Protein AF-A0A7S0HED9-F1 (afdb_monomer_lite)

Radius of gyration: 19.86 Å; chains: 1; bounding box: 44×44×47 Å

Foldseek 3Di:
DVVLQCLLVVLVVVLVVQLVVQLVCLLVVLLVVLVPDPNSVPDDPLVSLLSSLLSSLVSQLVCLLSVQQSVQCSVVNPCSVVVVVVCCVVPNPCVSNVCSVVSSVVSSVVRSVVVVVVVVCVVVDDPPDPPPDPPD

Sequence (136 aa):
GVRRFYQGLPWALLQTPLTRFGDTAANSGVLLLLSSTTFGQAMPLGLRTAVASTCAALWRVALTPVDTLKTTMQVQGAAGYALVMAKVKKSGVAVLWSGAAANFAANFVGNYPWYMTFNQLEGIWQPPAPEAGLLP

Structure (mmCIF, N/CA/C/O backbone):
data_AF-A0A7S0HED9-F1
#
_entry.id   AF-A0A7S0HED9-F1
#
loop_
_atom_site.group_PDB
_atom_site.id
_atom_site.type_symbol
_atom_site.label_atom_id
_atom_site.label_alt_id
_atom_site.label_comp_id
_atom_site.label_asym_id
_atom_site.label_entity_id
_atom_site.label_seq_id
_atom_site.pdbx_PDB_ins_code
_atom_site.Cartn_x
_atom_site.Cartn_y
_atom_site.Cartn_z
_atom_site.occupancy
_atom_site.B_iso_or_equiv
_atom_site.auth_seq_id
_atom_site.auth_comp_id
_atom_site.auth_asym_id
_atom_site.auth_atom_id
_atom_site.pdbx_PDB_model_num
ATOM 1 N N . GLY A 1 1 ? -21.559 13.996 10.198 1.00 73.44 1 GLY A N 1
ATOM 2 C CA . GLY A 1 1 ? -21.304 15.249 9.452 1.00 73.44 1 GLY A CA 1
ATOM 3 C C . GLY A 1 1 ? -19.888 15.283 8.891 1.00 73.44 1 GLY A C 1
ATOM 4 O O . GLY A 1 1 ? -19.144 14.337 9.126 1.00 73.44 1 GLY A O 1
ATOM 5 N N . VAL A 1 2 ? -19.512 16.365 8.192 1.00 77.44 2 VAL A N 1
ATOM 6 C CA . VAL A 1 2 ? -18.250 16.518 7.417 1.00 77.44 2 VAL A CA 1
ATOM 7 C C . VAL A 1 2 ? -16.980 16.179 8.214 1.00 77.44 2 VAL A C 1
ATOM 9 O O . VAL A 1 2 ? -16.055 15.578 7.679 1.00 77.44 2 VAL A O 1
ATOM 12 N N . ARG A 1 3 ? -16.962 16.449 9.526 1.00 72.56 3 ARG A N 1
ATOM 13 C CA . ARG A 1 3 ? -15.845 16.093 10.423 1.00 72.56 3 ARG A CA 1
ATOM 14 C C . ARG A 1 3 ? -15.492 14.595 10.423 1.00 72.56 3 ARG A C 1
ATOM 16 O O . ARG A 1 3 ? -14.345 14.266 10.698 1.00 72.56 3 ARG A O 1
ATOM 23 N N . ARG A 1 4 ? -16.423 13.694 10.067 1.00 70.06 4 ARG A N 1
ATOM 24 C CA . ARG A 1 4 ? -16.168 12.242 9.974 1.00 70.06 4 ARG A CA 1
ATOM 25 C C . ARG A 1 4 ? -15.129 11.895 8.899 1.00 70.06 4 ARG A C 1
ATOM 27 O O . ARG A 1 4 ? -14.329 10.993 9.108 1.00 70.06 4 ARG A O 1
ATOM 34 N N . PHE A 1 5 ? -15.069 12.653 7.800 1.00 68.06 5 PHE A N 1
ATOM 35 C CA . PHE A 1 5 ? -14.095 12.419 6.725 1.00 68.06 5 PHE A CA 1
ATOM 36 C C . PHE A 1 5 ? -12.642 12.665 7.167 1.00 68.06 5 PHE A C 1
ATOM 38 O O . PHE A 1 5 ? -11.726 12.006 6.679 1.00 68.06 5 PHE A O 1
ATOM 45 N N . TYR A 1 6 ? -12.435 13.548 8.147 1.00 75.44 6 TYR A N 1
ATOM 46 C CA . TYR A 1 6 ? -11.110 13.905 8.663 1.00 75.44 6 TYR A CA 1
ATOM 47 C C . TYR A 1 6 ? -10.651 13.034 9.841 1.00 75.44 6 TYR A C 1
ATOM 49 O O . TYR A 1 6 ? -9.495 13.112 10.246 1.00 75.44 6 TYR A O 1
ATOM 57 N N . GLN A 1 7 ? -11.508 12.160 10.377 1.00 73.38 7 GLN A N 1
ATOM 58 C CA . GLN A 1 7 ? -11.172 11.338 11.550 1.00 73.38 7 GLN A CA 1
ATOM 59 C C . GLN A 1 7 ? -10.107 10.264 11.264 1.00 73.38 7 GLN A C 1
ATOM 61 O O . GLN A 1 7 ? -9.462 9.784 12.189 1.00 73.38 7 GLN A O 1
ATOM 66 N N . GLY A 1 8 ? -9.862 9.930 9.992 1.00 72.81 8 GLY A N 1
ATOM 67 C CA . GLY A 1 8 ? -8.750 9.067 9.571 1.00 72.81 8 GLY A CA 1
ATOM 68 C C . GLY A 1 8 ? -7.519 9.811 9.042 1.00 72.81 8 GLY A C 1
ATOM 69 O O . GLY A 1 8 ? -6.584 9.155 8.588 1.00 72.81 8 GLY A O 1
ATOM 70 N N . LEU A 1 9 ? -7.501 11.151 9.066 1.00 80.12 9 LEU A N 1
ATOM 71 C CA . LEU A 1 9 ? -6.417 11.964 8.500 1.00 80.12 9 LEU A CA 1
ATOM 72 C C . LEU A 1 9 ? -5.011 11.621 9.036 1.00 80.12 9 LEU A C 1
ATOM 74 O O . LEU A 1 9 ? -4.123 11.461 8.203 1.00 80.12 9 LEU A O 1
ATOM 78 N N . PRO A 1 10 ? -4.764 11.443 10.352 1.00 79.62 10 PRO A N 1
ATOM 79 C CA . PRO A 1 10 ? -3.407 11.148 10.831 1.00 79.62 10 PRO A CA 1
ATOM 80 C C . PRO A 1 10 ? -2.872 9.819 10.283 1.00 79.62 10 PRO A C 1
ATOM 82 O O . PRO A 1 10 ? -1.721 9.725 9.868 1.00 79.62 10 PRO A O 1
ATOM 85 N N . TRP A 1 11 ? -3.735 8.809 10.180 1.00 77.25 11 TRP A N 1
ATOM 86 C CA . TRP A 1 11 ? -3.373 7.519 9.597 1.00 77.25 11 TRP A CA 1
ATOM 87 C C . TRP A 1 11 ? -3.186 7.611 8.085 1.00 77.25 11 TRP A C 1
ATOM 89 O O . TRP A 1 11 ? -2.290 6.977 7.543 1.00 77.25 11 TRP A O 1
ATOM 99 N N . ALA A 1 12 ? -3.966 8.453 7.405 1.00 78.81 12 ALA A N 1
ATOM 100 C CA . ALA A 1 12 ? -3.785 8.736 5.985 1.00 78.81 12 ALA A CA 1
ATOM 101 C C . ALA A 1 12 ? -2.438 9.414 5.687 1.00 78.81 12 ALA A C 1
ATOM 103 O O . ALA A 1 12 ? -1.785 9.059 4.704 1.00 78.81 12 ALA A O 1
ATOM 104 N N . LEU A 1 13 ? -2.025 10.358 6.537 1.00 84.56 13 LEU A N 1
ATOM 105 C CA . LEU A 1 13 ? -0.760 11.082 6.413 1.00 84.56 13 LEU A CA 1
ATOM 106 C C . LEU A 1 13 ? 0.455 10.176 6.628 1.00 84.56 13 LEU A C 1
ATOM 108 O O . LEU A 1 13 ? 1.491 10.426 6.028 1.00 84.56 13 LEU A O 1
ATOM 112 N N . LEU A 1 14 ? 0.326 9.112 7.422 1.00 82.88 14 LEU A N 1
ATOM 113 C CA . LEU A 1 14 ? 1.379 8.105 7.585 1.00 82.88 14 LEU A CA 1
ATOM 114 C C . LEU A 1 14 ? 1.361 7.069 6.459 1.00 82.88 14 LEU A C 1
ATOM 116 O O . LEU A 1 14 ? 2.391 6.753 5.874 1.00 82.88 14 LEU A O 1
ATOM 120 N N . GLN A 1 15 ? 0.178 6.562 6.125 1.00 83.56 15 GLN A N 1
ATOM 121 C CA . GLN A 1 15 ? -0.003 5.498 5.144 1.00 83.56 15 GLN A CA 1
ATOM 122 C C . GLN A 1 15 ? 0.454 5.918 3.742 1.00 83.56 15 GLN A C 1
ATOM 124 O O . GLN A 1 15 ? 1.130 5.155 3.056 1.00 83.56 15 GLN A O 1
ATOM 129 N N . THR A 1 16 ? 0.083 7.122 3.303 1.00 84.69 16 THR A N 1
ATOM 130 C CA . THR A 1 16 ? 0.323 7.585 1.927 1.00 84.69 16 THR A CA 1
ATOM 131 C C . THR A 1 16 ? 1.812 7.657 1.565 1.00 84.69 16 THR A C 1
ATOM 133 O O . THR A 1 16 ? 2.191 7.026 0.575 1.00 84.69 16 THR A O 1
ATOM 136 N N . PRO A 1 17 ? 2.682 8.351 2.326 1.00 86.19 17 PRO A N 1
ATOM 137 C CA . PRO A 1 17 ? 4.109 8.394 2.015 1.00 86.19 17 PRO A CA 1
ATOM 138 C C . PRO A 1 17 ? 4.757 7.014 2.119 1.00 86.19 17 PRO A C 1
ATOM 140 O O . PRO A 1 17 ? 5.576 6.669 1.275 1.00 86.19 17 PRO A O 1
ATOM 143 N N . LEU A 1 18 ? 4.350 6.189 3.087 1.00 85.56 18 LEU A N 1
ATOM 144 C CA . LEU A 1 18 ? 4.923 4.857 3.281 1.00 85.56 18 LEU A CA 1
ATOM 145 C C . LEU A 1 18 ? 4.556 3.892 2.146 1.00 85.56 18 LEU A C 1
ATOM 147 O O . LEU A 1 18 ? 5.366 3.076 1.711 1.00 85.56 18 LEU A O 1
ATOM 151 N N . THR A 1 19 ? 3.338 4.028 1.626 1.00 83.75 19 THR A N 1
ATOM 152 C CA . THR A 1 19 ? 2.871 3.289 0.453 1.00 83.75 19 THR A CA 1
ATOM 153 C C . THR A 1 19 ? 3.661 3.696 -0.787 1.00 83.75 19 THR A C 1
ATOM 155 O O . THR A 1 19 ? 4.189 2.839 -1.489 1.00 83.75 19 THR A O 1
ATOM 158 N N . ARG A 1 20 ? 3.803 5.008 -1.021 1.00 84.38 20 ARG A N 1
ATOM 159 C CA . ARG A 1 20 ? 4.526 5.542 -2.185 1.00 84.38 20 ARG A CA 1
ATOM 160 C C . ARG A 1 20 ? 6.012 5.224 -2.147 1.00 84.38 20 ARG A C 1
ATOM 162 O O . ARG A 1 20 ? 6.578 4.882 -3.177 1.00 84.38 20 ARG A O 1
ATOM 169 N N . PHE A 1 21 ? 6.618 5.286 -0.966 1.00 87.88 21 PHE A N 1
ATOM 170 C CA . PHE A 1 21 ? 7.994 4.860 -0.762 1.00 87.88 21 PHE A CA 1
ATOM 171 C C . PHE A 1 21 ? 8.185 3.400 -1.173 1.00 87.88 21 PHE A C 1
ATOM 173 O O . PHE A 1 21 ? 9.074 3.109 -1.965 1.00 87.88 21 PHE A O 1
ATOM 180 N N . GLY A 1 22 ? 7.336 2.494 -0.682 1.00 85.12 22 GLY A N 1
ATOM 181 C CA . GLY A 1 22 ? 7.480 1.075 -0.990 1.00 85.12 22 GLY A CA 1
ATOM 182 C C . GLY A 1 22 ? 7.238 0.736 -2.454 1.00 85.12 22 GLY A C 1
ATOM 183 O O . GLY A 1 22 ? 7.974 -0.083 -2.991 1.00 85.12 22 GLY A O 1
ATOM 184 N N . ASP A 1 23 ? 6.279 1.386 -3.122 1.00 82.25 23 ASP A N 1
ATOM 185 C CA . ASP A 1 23 ? 6.053 1.171 -4.558 1.00 82.25 23 ASP A CA 1
ATOM 186 C C . ASP A 1 23 ? 7.295 1.572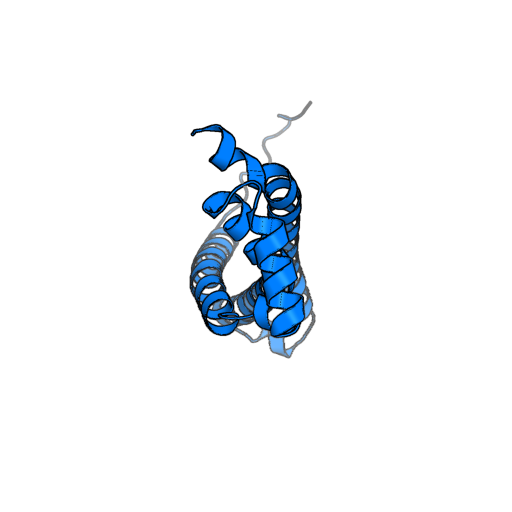 -5.382 1.00 82.25 23 ASP A C 1
ATOM 188 O O . ASP A 1 23 ? 7.767 0.803 -6.221 1.00 82.25 23 ASP A O 1
ATOM 192 N N . THR A 1 24 ? 7.882 2.743 -5.102 1.00 81.12 24 THR A N 1
ATOM 193 C CA . THR A 1 24 ? 9.080 3.229 -5.807 1.00 81.12 24 THR A CA 1
ATOM 194 C C . THR A 1 24 ? 10.326 2.417 -5.455 1.00 81.12 24 THR A C 1
ATOM 196 O O . THR A 1 24 ? 11.080 2.037 -6.349 1.00 81.12 24 THR A O 1
ATOM 199 N N . ALA A 1 25 ? 10.532 2.103 -4.173 1.00 84.88 25 ALA A N 1
ATOM 200 C CA . ALA A 1 25 ? 11.655 1.287 -3.720 1.00 84.88 25 ALA A CA 1
ATOM 201 C C . ALA A 1 25 ? 11.592 -0.131 -4.302 1.00 84.88 25 ALA A C 1
ATOM 203 O O . ALA A 1 25 ? 12.615 -0.662 -4.729 1.00 84.88 25 ALA A O 1
ATOM 204 N N . ALA A 1 26 ? 10.397 -0.727 -4.377 1.00 81.88 26 ALA A N 1
ATOM 205 C CA . ALA A 1 26 ? 10.195 -2.013 -5.028 1.00 81.88 26 ALA A CA 1
ATOM 206 C C . ALA A 1 26 ? 10.476 -1.928 -6.532 1.00 81.88 26 ALA A C 1
ATOM 208 O O . ALA A 1 26 ? 11.161 -2.803 -7.049 1.00 81.88 26 ALA A O 1
ATOM 209 N N . ASN A 1 27 ? 10.027 -0.879 -7.230 1.00 78.00 27 ASN A N 1
ATOM 210 C CA . ASN A 1 27 ? 10.307 -0.751 -8.660 1.00 78.00 27 ASN A CA 1
ATOM 211 C C . ASN A 1 27 ? 11.807 -0.570 -8.945 1.00 78.00 27 ASN A C 1
ATOM 213 O O . ASN A 1 27 ? 12.416 -1.416 -9.598 1.00 78.00 27 ASN A O 1
ATOM 217 N N . SER A 1 28 ? 12.434 0.475 -8.400 1.00 80.56 28 SER A N 1
ATOM 218 C CA . SER A 1 28 ? 13.853 0.762 -8.644 1.00 80.56 28 SER A CA 1
ATOM 219 C C . SER A 1 28 ? 14.777 -0.314 -8.066 1.00 80.56 28 SER A C 1
ATOM 221 O O . SER A 1 28 ? 15.745 -0.710 -8.713 1.00 80.56 28 SER A O 1
ATOM 223 N N . GLY A 1 29 ? 14.474 -0.826 -6.871 1.00 79.12 29 GLY A N 1
ATOM 224 C CA . GLY A 1 29 ? 15.286 -1.837 -6.196 1.00 79.12 29 GLY A CA 1
ATOM 225 C C . GLY A 1 29 ? 15.242 -3.197 -6.889 1.00 79.12 29 GLY A C 1
ATOM 226 O O . GLY A 1 29 ? 16.288 -3.807 -7.100 1.00 79.12 29 GLY A O 1
ATOM 227 N N . VAL A 1 30 ? 14.058 -3.667 -7.300 1.00 78.69 30 VAL A N 1
ATOM 228 C CA . VAL A 1 30 ? 13.930 -4.951 -8.008 1.00 78.69 30 VAL A CA 1
ATOM 229 C C . VAL A 1 30 ? 14.512 -4.858 -9.414 1.00 78.69 30 VAL A C 1
ATOM 231 O O . VAL A 1 30 ? 15.196 -5.785 -9.840 1.00 78.69 30 VAL A O 1
ATOM 234 N N . LEU A 1 31 ? 14.320 -3.740 -10.122 1.00 77.06 31 LEU A N 1
ATOM 235 C CA . LEU A 1 31 ? 14.958 -3.527 -11.424 1.00 77.06 31 LEU A CA 1
ATOM 236 C C . LEU A 1 31 ? 16.485 -3.519 -11.313 1.00 77.06 31 LEU A C 1
ATOM 238 O O . LEU A 1 31 ? 17.144 -4.131 -12.154 1.00 77.06 31 LEU A O 1
ATOM 242 N N . LEU A 1 32 ? 17.052 -2.900 -10.274 1.00 79.94 32 LEU A N 1
ATOM 243 C CA . LEU A 1 32 ? 18.495 -2.899 -10.029 1.00 79.94 32 LEU A CA 1
ATOM 244 C C . LEU A 1 32 ? 19.022 -4.306 -9.713 1.00 79.94 32 LEU A C 1
ATOM 246 O O . LEU A 1 32 ? 19.992 -4.746 -10.325 1.00 79.94 32 LEU A O 1
ATOM 250 N N . LEU A 1 33 ? 18.358 -5.031 -8.807 1.00 77.69 33 LEU A N 1
ATOM 251 C CA . LEU A 1 33 ? 18.727 -6.403 -8.435 1.00 77.69 33 LEU A CA 1
ATOM 252 C C . LEU A 1 33 ? 18.591 -7.387 -9.606 1.00 77.69 33 LEU A C 1
ATOM 254 O O . LEU A 1 33 ? 19.406 -8.291 -9.770 1.00 77.69 33 LEU A O 1
ATOM 258 N N . LEU A 1 34 ? 17.575 -7.221 -10.454 1.00 72.31 34 LEU A N 1
ATOM 259 C CA . LEU A 1 34 ? 17.431 -8.031 -11.662 1.00 72.31 34 LEU A CA 1
ATOM 260 C C . LEU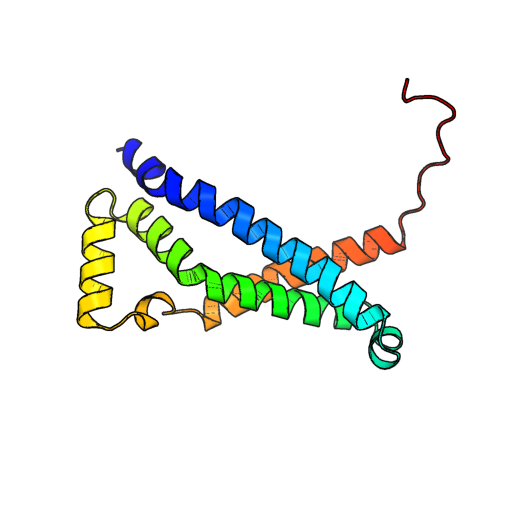 A 1 34 ? 18.471 -7.642 -12.716 1.00 72.31 34 LEU A C 1
ATOM 262 O O . LEU A 1 34 ? 18.994 -8.510 -13.403 1.00 72.31 34 LEU A O 1
ATOM 266 N N . SER A 1 35 ? 18.836 -6.367 -12.825 1.00 69.81 35 SER A N 1
ATOM 267 C CA . SER A 1 35 ? 19.847 -5.925 -13.794 1.00 69.81 35 SER A CA 1
ATOM 268 C C . SER A 1 35 ? 21.277 -6.306 -13.392 1.00 69.81 35 SER A C 1
ATOM 270 O O . SER A 1 35 ? 22.135 -6.409 -14.267 1.00 69.81 35 SER A O 1
ATOM 272 N N . SER A 1 36 ? 21.541 -6.562 -12.105 1.00 71.19 36 SER A N 1
ATOM 273 C CA . SER A 1 36 ? 22.837 -7.054 -11.615 1.00 71.19 36 SER A CA 1
ATOM 274 C C . SER A 1 36 ? 23.018 -8.571 -11.745 1.00 71.19 36 SER A C 1
ATOM 276 O O . SER A 1 36 ? 24.133 -9.067 -11.589 1.00 71.19 36 SER A O 1
ATOM 278 N N . THR A 1 37 ? 21.956 -9.318 -12.065 1.00 73.81 37 THR A N 1
ATOM 279 C CA . THR A 1 37 ? 22.022 -10.769 -12.292 1.00 73.81 37 THR A CA 1
ATOM 280 C C . THR A 1 37 ? 21.982 -11.091 -13.786 1.00 73.81 37 THR A C 1
ATOM 282 O O . THR A 1 37 ? 21.181 -10.540 -14.541 1.00 73.81 37 THR A O 1
ATOM 285 N N . THR A 1 38 ? 22.815 -12.034 -14.233 1.00 61.91 38 THR A N 1
ATOM 286 C CA . THR A 1 38 ? 22.848 -12.512 -15.631 1.00 61.91 38 THR A CA 1
ATOM 287 C C . THR A 1 38 ? 21.495 -13.061 -16.094 1.00 61.91 38 THR A C 1
ATOM 289 O O . THR A 1 38 ? 21.119 -12.890 -17.250 1.00 61.91 38 THR A O 1
ATOM 292 N N . PHE A 1 39 ? 20.728 -13.665 -15.182 1.00 61.06 39 PHE A N 1
ATOM 293 C CA . PHE A 1 39 ? 19.374 -14.156 -15.449 1.00 61.06 39 PHE A CA 1
ATOM 294 C C . PHE A 1 39 ? 18.352 -13.023 -15.623 1.00 61.06 39 PHE A C 1
ATOM 296 O O . PHE A 1 39 ? 17.492 -13.091 -16.501 1.00 61.06 39 PHE A O 1
ATOM 303 N N . GLY A 1 40 ? 18.450 -11.956 -14.826 1.00 62.59 40 GLY A N 1
ATOM 304 C CA . GLY A 1 40 ? 17.537 -10.827 -14.943 1.00 62.59 40 GLY A CA 1
ATOM 305 C C . GLY A 1 40 ? 17.799 -9.995 -16.198 1.00 62.59 40 GLY A C 1
ATOM 306 O O . GLY A 1 40 ? 16.831 -9.581 -16.826 1.00 62.59 40 GLY A O 1
ATOM 307 N N . GLN A 1 41 ? 19.050 -9.858 -16.660 1.00 61.16 41 GLN A N 1
ATOM 308 C CA . GLN A 1 41 ? 19.370 -9.198 -17.939 1.00 61.16 41 GLN A CA 1
ATOM 309 C C . GLN A 1 41 ? 18.764 -9.892 -19.172 1.00 61.16 41 GLN A C 1
ATOM 311 O O . GLN A 1 41 ? 18.453 -9.217 -20.154 1.00 61.16 41 GLN A O 1
ATOM 316 N N . ALA A 1 42 ? 18.532 -11.205 -19.109 1.00 65.69 42 ALA A N 1
ATOM 317 C CA . ALA A 1 42 ? 17.878 -11.962 -20.176 1.00 65.69 42 ALA A CA 1
ATOM 318 C C . ALA A 1 42 ? 16.341 -11.835 -20.168 1.00 65.69 42 ALA A C 1
ATOM 320 O O . ALA A 1 42 ? 15.693 -12.160 -21.162 1.00 65.69 42 ALA A O 1
ATOM 321 N N . MET A 1 43 ? 15.728 -11.361 -19.072 1.00 69.94 43 MET A N 1
ATOM 322 C CA . MET A 1 43 ? 14.270 -11.217 -19.009 1.00 69.94 43 MET A CA 1
ATOM 323 C C . MET A 1 43 ? 13.772 -10.000 -19.792 1.00 69.94 43 MET A C 1
ATOM 325 O O . MET A 1 43 ? 14.351 -8.917 -19.651 1.00 69.94 43 MET A O 1
ATOM 329 N N . PRO A 1 44 ? 12.642 -10.127 -20.516 1.00 76.19 44 PRO A N 1
ATOM 330 C CA . PRO A 1 44 ? 11.962 -8.988 -21.112 1.00 76.19 44 PRO A CA 1
ATOM 331 C C . PRO A 1 44 ? 11.457 -8.032 -20.024 1.00 76.19 44 PRO A C 1
ATOM 333 O O . PRO A 1 44 ? 11.111 -8.447 -18.914 1.00 76.19 44 PRO A O 1
ATOM 336 N N . LEU A 1 45 ? 11.377 -6.744 -20.362 1.00 71.94 45 LEU A N 1
ATOM 337 C CA . LEU A 1 45 ? 11.001 -5.662 -19.445 1.00 71.94 45 LEU A CA 1
ATOM 338 C C . LEU A 1 45 ? 9.706 -5.960 -18.670 1.00 71.94 45 LEU A C 1
ATOM 340 O O . LEU A 1 45 ? 9.647 -5.735 -17.465 1.00 71.94 45 LEU A O 1
ATOM 344 N N . GLY A 1 46 ? 8.713 -6.553 -19.342 1.00 74.12 46 GLY A N 1
ATOM 345 C CA . GLY A 1 46 ? 7.426 -6.929 -18.750 1.00 74.12 46 GLY A CA 1
ATOM 346 C C . GLY A 1 46 ? 7.506 -7.988 -17.641 1.00 74.12 46 GLY A C 1
ATOM 347 O O . GLY A 1 46 ? 6.660 -8.010 -16.753 1.00 74.12 46 GLY A O 1
ATOM 348 N N . LEU A 1 47 ? 8.513 -8.865 -17.658 1.00 76.19 47 LEU A N 1
ATOM 349 C CA . LEU A 1 47 ? 8.721 -9.862 -16.602 1.00 76.19 47 LEU A CA 1
ATOM 350 C C . LEU A 1 47 ? 9.401 -9.229 -15.384 1.00 76.19 47 LEU A C 1
ATOM 352 O O . LEU A 1 47 ? 9.000 -9.487 -14.251 1.00 76.19 47 LEU A O 1
ATOM 356 N N . ARG A 1 48 ? 10.362 -8.324 -15.607 1.00 74.75 48 ARG A N 1
ATOM 357 C CA . ARG A 1 48 ? 11.007 -7.575 -14.515 1.00 74.75 48 ARG A CA 1
ATOM 358 C C . ARG A 1 48 ? 10.009 -6.674 -13.789 1.00 74.75 48 ARG A C 1
ATOM 360 O O . ARG A 1 48 ? 10.004 -6.635 -12.560 1.00 74.75 48 ARG A O 1
ATOM 367 N N . THR A 1 49 ? 9.117 -6.015 -14.530 1.00 77.81 49 THR A N 1
ATOM 368 C CA . THR A 1 49 ? 8.044 -5.196 -13.945 1.00 77.81 49 THR A CA 1
ATOM 369 C C . THR A 1 49 ? 6.997 -6.025 -13.214 1.00 77.81 49 THR A C 1
ATOM 371 O O . THR A 1 49 ? 6.463 -5.558 -12.210 1.00 77.81 49 THR A O 1
ATOM 374 N N . ALA A 1 50 ? 6.718 -7.258 -13.649 1.00 79.12 50 ALA A N 1
ATOM 375 C CA . ALA A 1 50 ? 5.824 -8.166 -12.929 1.00 79.12 50 ALA A CA 1
ATOM 376 C C . ALA A 1 50 ? 6.397 -8.560 -11.557 1.00 79.12 50 ALA A C 1
ATOM 378 O O . ALA A 1 50 ? 5.678 -8.534 -10.554 1.00 79.12 50 ALA A O 1
ATOM 379 N N . VAL A 1 51 ? 7.699 -8.858 -11.480 1.00 80.06 51 VAL A N 1
ATOM 380 C CA . VAL A 1 51 ? 8.376 -9.155 -10.204 1.00 80.06 51 VAL A CA 1
ATOM 381 C C . VAL A 1 51 ? 8.393 -7.916 -9.304 1.00 80.06 51 VAL A C 1
ATOM 383 O O . VAL A 1 51 ? 8.006 -8.003 -8.140 1.00 80.06 51 VAL A O 1
ATOM 386 N N . ALA A 1 52 ? 8.730 -6.745 -9.853 1.00 81.69 52 ALA A N 1
ATOM 387 C CA . ALA A 1 52 ? 8.675 -5.479 -9.121 1.00 81.69 52 ALA A CA 1
ATOM 388 C C . ALA A 1 52 ? 7.269 -5.180 -8.569 1.00 81.69 52 ALA A C 1
ATOM 390 O O . ALA A 1 52 ? 7.110 -4.842 -7.395 1.00 81.69 52 ALA A O 1
ATOM 391 N N . SER A 1 53 ? 6.233 -5.388 -9.385 1.00 81.19 53 SER A N 1
ATOM 392 C CA . SER A 1 53 ? 4.830 -5.182 -9.000 1.00 81.19 53 SER A CA 1
ATOM 393 C C . SER A 1 53 ? 4.369 -6.174 -7.934 1.00 81.19 53 SER A C 1
ATOM 395 O O . SER A 1 53 ? 3.560 -5.824 -7.078 1.00 81.19 53 SER A O 1
ATOM 397 N N . THR A 1 54 ? 4.912 -7.394 -7.940 1.00 83.81 54 THR A N 1
ATOM 398 C CA . THR A 1 54 ? 4.666 -8.396 -6.895 1.00 83.81 54 THR A CA 1
ATOM 399 C C . THR A 1 54 ? 5.264 -7.952 -5.562 1.00 83.81 54 THR A C 1
ATOM 401 O O . THR A 1 54 ? 4.577 -7.982 -4.543 1.00 83.81 54 THR A O 1
ATOM 404 N N . CYS A 1 55 ? 6.511 -7.471 -5.559 1.00 83.38 55 CYS A N 1
ATOM 405 C CA . CYS A 1 55 ? 7.148 -6.920 -4.361 1.00 83.38 55 CYS A CA 1
ATOM 406 C C . CYS A 1 55 ? 6.395 -5.691 -3.824 1.00 83.38 55 CYS A C 1
ATOM 408 O O . CYS A 1 55 ? 6.163 -5.594 -2.618 1.00 83.38 55 CYS A O 1
ATOM 410 N N . ALA A 1 56 ? 5.936 -4.799 -4.706 1.00 83.81 56 ALA A N 1
ATOM 411 C CA . ALA A 1 56 ? 5.101 -3.658 -4.331 1.00 83.81 56 ALA A CA 1
ATOM 412 C C . ALA A 1 56 ? 3.748 -4.100 -3.735 1.00 83.81 56 ALA A C 1
ATOM 414 O O . ALA A 1 56 ? 3.305 -3.584 -2.707 1.00 83.81 56 ALA A O 1
ATOM 415 N N . ALA A 1 57 ? 3.099 -5.107 -4.326 1.00 83.12 57 ALA A N 1
ATOM 416 C CA . ALA A 1 57 ? 1.852 -5.660 -3.804 1.00 83.12 57 ALA A CA 1
ATOM 417 C C . ALA A 1 57 ? 2.045 -6.336 -2.433 1.00 83.12 57 ALA A C 1
ATOM 419 O O . ALA A 1 57 ? 1.195 -6.184 -1.556 1.00 83.12 57 ALA A O 1
ATOM 420 N N . LEU A 1 58 ? 3.172 -7.016 -2.196 1.00 85.62 58 LEU A N 1
ATOM 421 C CA . LEU A 1 58 ? 3.513 -7.567 -0.878 1.00 85.62 58 LEU A CA 1
ATOM 422 C C . LEU A 1 58 ? 3.747 -6.470 0.168 1.00 85.62 58 LEU A C 1
ATOM 424 O O . LEU A 1 58 ? 3.285 -6.602 1.302 1.00 85.62 58 LEU A O 1
ATOM 428 N N . TRP A 1 59 ? 4.386 -5.360 -0.208 1.00 86.19 59 TRP A N 1
ATOM 429 C CA . TRP A 1 59 ? 4.521 -4.197 0.672 1.00 86.19 59 TRP A CA 1
ATOM 430 C C . TRP A 1 59 ? 3.151 -3.650 1.099 1.00 86.19 59 TRP A C 1
ATOM 432 O O . TRP A 1 59 ? 2.908 -3.406 2.279 1.00 86.19 59 TRP A O 1
ATOM 442 N N . ARG A 1 60 ? 2.200 -3.553 0.164 1.00 83.31 60 ARG A N 1
ATOM 443 C CA . ARG A 1 60 ? 0.811 -3.151 0.458 1.00 83.31 60 ARG A CA 1
ATOM 444 C C . ARG A 1 60 ? 0.099 -4.142 1.382 1.00 83.31 60 ARG A C 1
ATOM 446 O O . ARG A 1 60 ? -0.664 -3.734 2.259 1.00 83.31 60 ARG A O 1
ATOM 453 N N . VAL A 1 61 ? 0.368 -5.442 1.238 1.00 85.44 61 VAL A N 1
ATOM 454 C CA . VAL A 1 61 ? -0.135 -6.457 2.175 1.00 85.44 61 VAL A CA 1
ATOM 455 C C . VAL A 1 61 ? 0.417 -6.209 3.583 1.00 85.44 61 VAL A C 1
ATOM 457 O O . VAL A 1 61 ? -0.347 -6.241 4.545 1.00 85.44 61 VAL A O 1
ATOM 460 N N . ALA A 1 62 ? 1.697 -5.862 3.731 1.00 86.06 62 ALA A N 1
ATOM 461 C CA . ALA A 1 62 ? 2.266 -5.515 5.037 1.00 86.06 62 ALA A CA 1
ATOM 462 C C . ALA A 1 62 ? 1.608 -4.267 5.669 1.00 86.06 62 ALA A C 1
ATOM 464 O O . ALA A 1 62 ? 1.441 -4.215 6.886 1.00 86.06 62 ALA A O 1
ATOM 465 N N . LEU A 1 63 ? 1.163 -3.301 4.855 1.00 84.19 63 LEU A N 1
ATOM 466 C CA . LEU A 1 63 ? 0.485 -2.074 5.310 1.00 84.19 63 LEU A CA 1
ATOM 467 C C . LEU A 1 63 ? -1.027 -2.198 5.512 1.00 84.19 63 LEU A C 1
ATOM 469 O O . LEU A 1 63 ? -1.646 -1.302 6.086 1.00 84.19 63 LEU A O 1
ATOM 473 N N . THR A 1 64 ? -1.621 -3.331 5.137 1.00 85.81 64 THR A N 1
ATOM 474 C CA . THR A 1 64 ? -3.072 -3.573 5.243 1.00 85.81 64 THR A CA 1
ATOM 475 C C . THR A 1 64 ? -3.658 -3.308 6.647 1.00 85.81 64 THR A C 1
ATOM 477 O O . THR A 1 64 ? -4.782 -2.803 6.729 1.00 85.81 64 THR A O 1
ATOM 480 N N . PRO A 1 65 ? -2.943 -3.539 7.768 1.00 81.94 65 PRO A N 1
ATOM 481 C CA . PRO A 1 65 ? -3.435 -3.159 9.094 1.00 81.94 65 PRO A CA 1
ATOM 482 C C . PRO A 1 65 ? -3.658 -1.652 9.273 1.00 81.94 65 PRO A C 1
ATOM 484 O O . PRO A 1 65 ? -4.660 -1.239 9.862 1.00 81.94 65 PRO A O 1
ATOM 487 N N . VAL A 1 66 ? -2.754 -0.824 8.744 1.00 83.06 66 VAL A N 1
ATOM 488 C CA . VAL A 1 66 ? -2.845 0.642 8.816 1.00 83.06 66 VAL A CA 1
ATOM 489 C C . VAL A 1 66 ? -4.021 1.131 7.968 1.00 83.06 66 VAL A C 1
ATOM 491 O O . VAL A 1 66 ? -4.808 1.976 8.403 1.00 83.06 66 VAL A O 1
ATOM 494 N N . ASP A 1 67 ? -4.195 0.532 6.794 1.00 83.50 67 ASP A N 1
ATOM 495 C CA . ASP A 1 67 ? -5.290 0.804 5.860 1.00 83.50 67 ASP A CA 1
ATOM 496 C C . ASP A 1 67 ? -6.649 0.449 6.471 1.00 83.50 67 ASP A C 1
ATOM 498 O O . ASP A 1 67 ? -7.609 1.224 6.396 1.00 83.50 67 ASP A O 1
ATOM 502 N N . THR A 1 68 ? -6.720 -0.703 7.138 1.00 83.12 68 THR A N 1
ATOM 503 C CA . THR A 1 68 ? -7.920 -1.183 7.831 1.00 83.12 68 THR A CA 1
ATOM 504 C C . THR A 1 68 ? -8.304 -0.247 8.970 1.00 83.12 68 THR A C 1
ATOM 506 O O . THR A 1 68 ? -9.480 0.094 9.124 1.00 83.12 68 THR A O 1
ATOM 509 N N . LEU A 1 69 ? -7.323 0.226 9.746 1.00 81.62 69 LEU A N 1
ATOM 510 C CA . LEU A 1 69 ? -7.556 1.223 10.787 1.00 81.62 69 LEU A CA 1
ATOM 511 C C . LEU A 1 69 ? -8.113 2.511 10.176 1.00 81.62 69 LEU A C 1
ATOM 513 O O . LEU A 1 69 ? -9.214 2.929 10.545 1.00 81.62 69 LEU A O 1
ATOM 517 N N . LYS A 1 70 ? -7.405 3.106 9.206 1.00 83.12 70 LYS A N 1
ATOM 518 C CA . LYS A 1 70 ? -7.816 4.352 8.539 1.00 83.12 70 LYS A CA 1
ATOM 519 C C . LYS A 1 70 ? -9.243 4.269 8.001 1.00 83.12 70 LYS A C 1
ATOM 521 O O . LYS A 1 70 ? -10.059 5.134 8.317 1.00 83.12 70 LYS A O 1
ATOM 526 N N . THR A 1 71 ? -9.547 3.252 7.197 1.00 84.75 71 THR A N 1
ATOM 527 C CA . THR A 1 71 ? -10.864 3.094 6.560 1.00 84.75 71 THR A CA 1
ATOM 528 C C . THR A 1 71 ? -11.962 2.878 7.597 1.00 84.75 71 THR A C 1
ATOM 530 O O . THR A 1 71 ? -13.008 3.523 7.524 1.00 84.75 71 THR A O 1
ATOM 533 N N . THR A 1 72 ? -11.707 2.074 8.633 1.00 83.50 72 THR A N 1
ATOM 534 C CA . THR A 1 72 ? -12.683 1.865 9.711 1.00 83.50 72 THR A CA 1
ATOM 535 C C . THR A 1 72 ? -12.965 3.157 10.478 1.00 83.50 72 THR A C 1
ATOM 537 O O . THR A 1 72 ? -14.125 3.442 10.774 1.00 83.50 72 THR A O 1
ATOM 540 N N . MET A 1 73 ? -11.954 3.990 10.745 1.00 82.44 73 MET A N 1
ATOM 541 C CA . MET A 1 73 ? -12.159 5.300 11.381 1.00 82.44 73 MET A CA 1
ATOM 542 C C . MET A 1 73 ? -12.849 6.314 10.463 1.00 82.44 73 MET A C 1
ATOM 544 O O . MET A 1 73 ? -13.635 7.118 10.948 1.00 82.44 73 MET A O 1
ATOM 548 N N . GLN A 1 74 ? -12.629 6.279 9.148 1.00 81.81 74 GLN A N 1
ATOM 549 C CA . GLN A 1 74 ? -13.356 7.150 8.211 1.00 81.81 74 GLN A CA 1
ATOM 550 C C . GLN A 1 74 ? -14.841 6.759 8.075 1.00 81.81 74 GLN A C 1
ATOM 552 O O . GLN A 1 74 ? -15.700 7.629 7.901 1.00 81.81 74 GLN A O 1
ATOM 557 N N . VAL A 1 75 ? -15.166 5.464 8.189 1.00 83.75 75 VAL A N 1
ATOM 558 C CA . VAL A 1 75 ? -16.547 4.954 8.098 1.00 83.75 75 VAL A CA 1
ATOM 559 C C . VAL A 1 75 ? -17.296 5.106 9.425 1.00 83.75 75 VAL A C 1
ATOM 561 O O . VAL A 1 75 ? -18.385 5.682 9.453 1.00 83.75 75 VAL A O 1
ATOM 564 N N . GLN A 1 76 ? -16.715 4.611 10.521 1.00 82.12 76 GLN A N 1
ATOM 565 C CA . GLN A 1 76 ? -17.360 4.528 11.841 1.00 82.12 76 GLN A CA 1
ATOM 566 C C . GLN A 1 76 ? -17.068 5.739 12.738 1.00 82.12 76 GLN A C 1
ATOM 568 O O . GLN A 1 76 ? -17.696 5.922 13.780 1.00 82.12 76 GLN A O 1
ATOM 573 N N . GLY A 1 77 ? -16.123 6.589 12.344 1.00 79.56 77 GLY A N 1
ATOM 574 C CA . GLY A 1 77 ? -15.740 7.774 13.093 1.00 79.56 77 GLY A CA 1
ATOM 575 C C . GLY A 1 77 ? -15.021 7.475 14.408 1.00 79.56 77 GLY A C 1
ATOM 576 O O . GLY A 1 77 ? -14.225 6.540 14.494 1.00 79.56 77 GLY A O 1
ATOM 577 N N . ALA A 1 78 ? -15.308 8.259 15.453 1.00 73.81 78 ALA A N 1
ATOM 578 C CA . ALA A 1 78 ? -14.633 8.174 16.756 1.00 73.81 78 ALA A CA 1
ATOM 579 C C . ALA A 1 78 ? -14.750 6.795 17.443 1.00 73.81 78 ALA A C 1
ATOM 581 O O . ALA A 1 78 ? -13.842 6.388 18.163 1.00 73.81 78 ALA A O 1
ATOM 582 N N . ALA A 1 79 ? -15.826 6.042 17.183 1.00 79.88 79 ALA A N 1
ATOM 583 C CA . ALA A 1 79 ? -16.001 4.683 17.705 1.00 79.88 79 ALA A CA 1
ATOM 584 C C . ALA A 1 79 ? -15.203 3.618 16.923 1.00 79.88 79 ALA A C 1
ATOM 586 O O . ALA A 1 79 ? -15.064 2.483 17.382 1.00 79.88 79 ALA A O 1
ATOM 587 N N . GLY A 1 80 ? -14.658 3.963 15.750 1.00 78.94 80 GLY A N 1
ATOM 588 C CA . GLY A 1 80 ? -13.981 3.027 14.852 1.00 78.94 80 GLY A CA 1
ATOM 589 C C . GLY A 1 80 ? -12.762 2.353 15.479 1.00 78.94 80 GLY A C 1
ATOM 590 O O . GLY A 1 80 ? -12.589 1.148 15.321 1.00 78.94 80 GLY A O 1
ATOM 591 N N . TYR A 1 81 ? -11.960 3.088 16.254 1.00 80.25 81 TYR A N 1
ATOM 592 C CA . TYR A 1 81 ? -10.788 2.518 16.926 1.00 80.25 81 TYR A CA 1
ATOM 593 C C . TYR A 1 81 ? -11.176 1.450 17.961 1.00 80.25 81 TYR A C 1
ATOM 595 O O . TYR A 1 81 ? -10.621 0.352 17.963 1.00 80.25 81 TYR A O 1
ATOM 603 N N . ALA A 1 82 ? -12.185 1.732 18.794 1.00 83.56 82 ALA A N 1
ATOM 604 C CA . ALA A 1 82 ? -12.680 0.782 19.788 1.00 83.56 82 ALA A CA 1
ATOM 605 C C . ALA A 1 82 ? -13.241 -0.492 19.133 1.00 83.56 82 ALA A C 1
ATOM 607 O O . ALA A 1 82 ? -13.002 -1.593 19.626 1.00 83.56 82 ALA A O 1
ATOM 608 N N . LEU A 1 83 ? -13.920 -0.358 17.988 1.00 83.50 83 LEU A N 1
ATOM 609 C CA . LEU A 1 83 ? -14.439 -1.487 17.212 1.00 83.50 83 LEU A CA 1
ATOM 610 C C . LEU A 1 83 ? -13.326 -2.361 16.620 1.00 83.50 83 LEU A C 1
ATOM 612 O O . LEU A 1 83 ? -13.418 -3.588 16.695 1.00 83.50 83 LEU A O 1
ATOM 616 N N . VAL A 1 84 ? -12.268 -1.759 16.059 1.00 83.38 84 VAL A N 1
ATOM 617 C CA . VAL A 1 84 ? -11.119 -2.523 15.542 1.00 83.38 84 VAL A CA 1
ATOM 618 C C . VAL A 1 84 ? -10.406 -3.240 16.683 1.00 83.38 84 VAL A C 1
ATOM 620 O O . VAL A 1 84 ? -10.161 -4.437 16.580 1.00 83.38 84 VAL A O 1
ATOM 623 N N . MET A 1 85 ? -10.154 -2.562 17.804 1.00 84.00 85 MET A N 1
ATOM 624 C CA . MET A 1 85 ? -9.506 -3.181 18.963 1.00 84.00 85 MET A CA 1
ATOM 625 C C . MET A 1 85 ? -10.353 -4.301 19.577 1.00 84.00 85 MET A C 1
ATOM 627 O O . MET A 1 85 ? -9.809 -5.335 19.960 1.00 84.00 85 MET A O 1
ATOM 631 N N . ALA A 1 86 ? -11.680 -4.151 19.627 1.00 85.56 86 ALA A N 1
ATOM 632 C CA . ALA A 1 86 ? -12.584 -5.216 20.058 1.00 85.56 86 ALA A CA 1
ATOM 633 C C . ALA A 1 86 ? -12.539 -6.425 19.106 1.00 85.56 86 ALA A C 1
ATOM 635 O O . ALA A 1 86 ? -12.483 -7.567 19.564 1.00 85.56 86 ALA A O 1
ATOM 636 N N . LYS A 1 87 ? -12.495 -6.190 17.786 1.00 83.12 87 LYS A N 1
ATOM 637 C CA . LYS A 1 87 ? -12.316 -7.252 16.782 1.00 83.12 87 LYS A CA 1
ATOM 638 C C . LYS A 1 87 ? -10.968 -7.957 16.914 1.00 83.12 87 LYS A C 1
ATOM 640 O O . LYS A 1 87 ? -10.937 -9.182 16.896 1.00 83.12 87 LYS A O 1
ATOM 645 N N . VAL A 1 88 ? -9.879 -7.212 17.095 1.00 87.88 88 VAL A N 1
ATOM 646 C CA . VAL A 1 88 ? -8.534 -7.776 17.287 1.00 87.88 88 VAL A CA 1
ATOM 647 C C . VAL A 1 88 ? -8.474 -8.608 18.569 1.0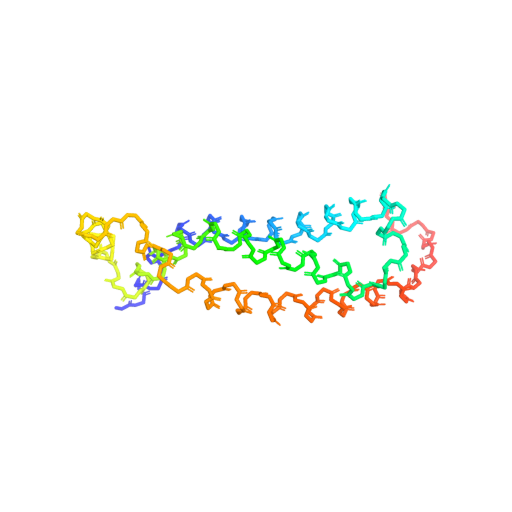0 87.88 88 VAL A C 1
ATOM 649 O O . VAL A 1 88 ? -7.929 -9.706 18.552 1.00 87.88 88 VAL A O 1
ATOM 652 N N . LYS A 1 89 ? -9.097 -8.148 19.663 1.00 85.31 89 LYS A N 1
ATOM 653 C CA . LYS A 1 89 ? -9.190 -8.923 20.912 1.00 85.31 89 LYS A CA 1
ATOM 654 C C . LYS A 1 89 ? -9.992 -10.216 20.756 1.00 85.31 89 LYS A C 1
ATOM 656 O O . LYS A 1 89 ? -9.660 -11.204 21.398 1.00 85.31 89 LYS A O 1
ATOM 661 N N . LYS A 1 90 ? -11.042 -10.216 19.929 1.00 86.38 90 LYS A N 1
ATOM 662 C CA . LYS A 1 90 ? -11.925 -11.379 19.746 1.00 86.38 90 LYS A CA 1
ATOM 663 C C . LYS A 1 90 ? -11.381 -12.405 18.749 1.00 86.38 90 LYS A C 1
ATOM 665 O O . LYS A 1 90 ? -11.557 -13.599 18.954 1.00 86.38 90 LYS A O 1
ATOM 670 N N . SER A 1 91 ? -10.773 -11.947 17.660 1.00 79.44 91 SER A N 1
ATOM 671 C CA . SER A 1 91 ? -10.420 -12.786 16.506 1.00 79.44 91 SER A CA 1
ATOM 672 C C . SER A 1 91 ? -8.918 -12.829 16.205 1.00 79.44 91 SER A C 1
ATOM 674 O O . SER A 1 91 ? -8.502 -13.500 15.265 1.00 79.44 91 SER A O 1
ATOM 676 N N . GLY A 1 92 ? -8.102 -12.125 16.991 1.00 83.44 92 GLY A N 1
ATOM 677 C CA . GLY A 1 92 ? -6.658 -12.028 16.805 1.00 83.44 92 GLY A CA 1
ATOM 678 C C . GLY A 1 92 ? -6.237 -10.970 15.781 1.00 83.44 92 GLY A C 1
ATOM 679 O O . GLY A 1 92 ? -7.046 -10.381 15.063 1.00 83.44 92 GLY A O 1
ATOM 680 N N . VAL A 1 93 ? -4.925 -10.730 15.708 1.00 80.62 93 VAL A N 1
ATOM 681 C CA . VAL A 1 93 ? -4.321 -9.695 14.843 1.00 80.62 93 VAL A CA 1
ATOM 682 C C . VAL A 1 93 ? -4.461 -10.042 13.353 1.00 80.62 93 VAL A C 1
ATOM 684 O O . VAL A 1 93 ? -4.565 -9.147 12.519 1.00 80.62 93 VAL A O 1
ATOM 687 N N . ALA A 1 94 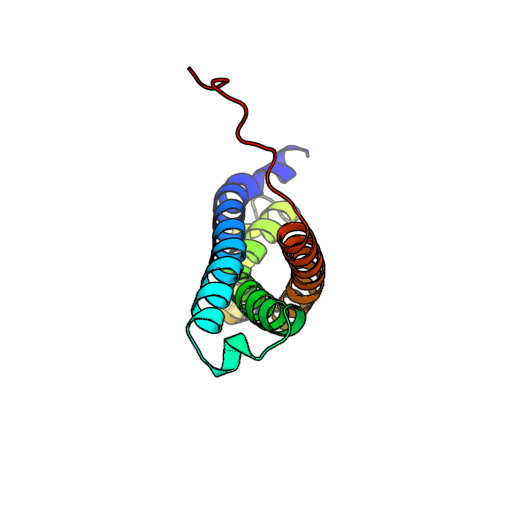? -4.569 -11.332 13.014 1.00 80.62 94 ALA A N 1
ATOM 688 C CA . ALA A 1 94 ? -4.741 -11.809 11.639 1.00 80.62 94 ALA A CA 1
ATOM 689 C C . ALA A 1 94 ? -6.011 -11.270 10.950 1.00 80.62 94 ALA A C 1
ATOM 691 O O . ALA A 1 94 ? -6.042 -11.157 9.726 1.00 80.62 94 ALA A O 1
ATOM 692 N N . VAL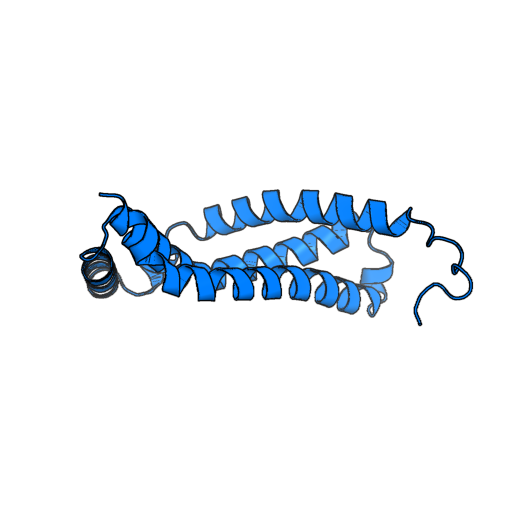 A 1 95 ? -7.038 -10.859 11.709 1.00 81.25 95 VAL A N 1
ATOM 693 C CA . VAL A 1 95 ? -8.249 -10.232 11.147 1.00 81.25 95 VAL A CA 1
ATOM 694 C C . VAL A 1 95 ? -7.956 -8.922 10.414 1.00 81.25 95 VAL A C 1
ATOM 696 O O . VAL A 1 95 ? -8.697 -8.565 9.497 1.00 81.25 95 VAL A O 1
ATOM 699 N N . LEU A 1 96 ? -6.860 -8.234 10.741 1.00 80.38 96 LEU A N 1
ATOM 700 C CA . LEU A 1 96 ? -6.428 -7.028 10.028 1.00 80.38 96 LEU A CA 1
ATOM 701 C C . LEU A 1 96 ? -5.970 -7.316 8.588 1.00 80.38 96 LEU A C 1
ATOM 703 O O . LEU A 1 96 ? -5.922 -6.399 7.777 1.00 80.38 96 LEU A O 1
ATOM 707 N N . TRP A 1 97 ? -5.692 -8.580 8.258 1.00 83.06 97 TRP A N 1
ATOM 708 C CA . TRP A 1 97 ? -5.392 -9.060 6.905 1.00 83.06 97 TRP A CA 1
ATOM 709 C C . TRP A 1 97 ? -6.574 -9.784 6.253 1.00 83.06 97 TRP A C 1
ATOM 711 O O . TRP A 1 97 ? -6.407 -10.458 5.233 1.00 83.06 97 TRP A O 1
ATOM 721 N N . SER A 1 98 ? -7.784 -9.661 6.806 1.00 77.69 98 SER A N 1
ATOM 722 C CA . SER A 1 98 ? -8.979 -10.172 6.132 1.00 77.69 98 SER A CA 1
ATOM 723 C C . SER A 1 98 ? -9.135 -9.479 4.770 1.00 77.69 98 SER A C 1
ATOM 725 O O . SER A 1 98 ? -9.311 -8.269 4.684 1.00 77.69 98 SER A O 1
ATOM 727 N N . GLY A 1 99 ? -8.990 -10.250 3.687 1.00 78.44 99 GLY A N 1
ATOM 728 C CA . GLY A 1 99 ? -8.948 -9.716 2.321 1.00 78.44 99 GLY A CA 1
ATOM 729 C C . GLY A 1 99 ? -7.549 -9.410 1.772 1.00 78.44 99 GLY A C 1
ATOM 730 O O . GLY A 1 99 ? -7.453 -8.822 0.700 1.00 78.44 99 GLY A O 1
ATOM 731 N N . ALA A 1 100 ? -6.465 -9.842 2.427 1.00 78.62 100 ALA A N 1
ATOM 732 C CA . ALA A 1 100 ? -5.093 -9.638 1.947 1.00 78.62 100 ALA A CA 1
ATOM 733 C C . ALA A 1 100 ? -4.859 -10.146 0.513 1.00 78.62 100 ALA A C 1
ATOM 735 O O . ALA A 1 100 ? -4.177 -9.478 -0.255 1.00 78.62 100 ALA A O 1
ATOM 736 N N . ALA A 1 101 ? -5.468 -11.271 0.119 1.00 80.56 101 ALA A N 1
ATOM 737 C CA . ALA A 1 101 ? -5.383 -11.780 -1.253 1.00 80.56 101 ALA A CA 1
ATOM 738 C C . ALA A 1 101 ? -6.067 -10.848 -2.272 1.00 80.56 101 ALA A C 1
ATOM 740 O O . ALA A 1 101 ? -5.523 -10.594 -3.344 1.00 80.56 101 ALA A O 1
ATOM 741 N N . ALA A 1 102 ? -7.228 -10.287 -1.919 1.00 83.06 102 ALA A N 1
ATOM 742 C CA . ALA A 1 102 ? -7.915 -9.302 -2.752 1.00 83.06 102 ALA A CA 1
ATOM 743 C C . ALA A 1 102 ? -7.125 -7.985 -2.820 1.00 83.06 102 ALA A C 1
ATOM 745 O O . ALA A 1 102 ? -6.988 -7.411 -3.898 1.00 83.06 102 ALA A O 1
ATOM 746 N N . ASN A 1 103 ? -6.546 -7.543 -1.697 1.00 82.94 103 ASN A N 1
ATOM 747 C CA . ASN A 1 103 ? -5.670 -6.374 -1.659 1.00 82.94 103 ASN A CA 1
ATOM 748 C C . ASN A 1 103 ? -4.425 -6.596 -2.534 1.00 82.94 103 ASN A C 1
ATOM 750 O O . ASN A 1 103 ? -4.064 -5.740 -3.334 1.00 82.94 103 ASN A O 1
ATOM 754 N N . PHE A 1 104 ? -3.798 -7.769 -2.446 1.00 84.44 104 PHE A N 1
ATOM 755 C CA . PHE A 1 104 ? -2.672 -8.141 -3.295 1.00 84.44 104 PHE A CA 1
ATOM 756 C C . PHE A 1 104 ? -3.046 -8.089 -4.782 1.00 84.44 104 PHE A C 1
ATOM 758 O O . PHE A 1 104 ? -2.374 -7.406 -5.550 1.00 84.44 104 PHE A O 1
ATOM 765 N N . ALA A 1 105 ? -4.144 -8.741 -5.178 1.00 84.31 105 ALA A N 1
ATOM 766 C CA . ALA A 1 105 ? -4.595 -8.768 -6.568 1.00 84.31 105 ALA A CA 1
ATOM 767 C C . ALA A 1 105 ? -4.913 -7.362 -7.101 1.00 84.31 105 ALA A C 1
ATOM 769 O O . ALA A 1 105 ? -4.465 -7.002 -8.187 1.00 84.31 105 ALA A O 1
ATOM 770 N N . ALA A 1 106 ? -5.621 -6.541 -6.321 1.00 83.50 106 ALA A N 1
ATOM 771 C CA . ALA A 1 106 ? -5.943 -5.167 -6.699 1.00 83.50 106 ALA A CA 1
ATOM 772 C C . ALA A 1 106 ? -4.681 -4.311 -6.895 1.00 83.50 106 ALA A C 1
ATOM 774 O O . ALA A 1 106 ? -4.579 -3.567 -7.869 1.00 83.50 106 ALA A O 1
ATOM 775 N N . ASN A 1 107 ? -3.694 -4.445 -6.003 1.00 84.06 107 ASN A N 1
ATOM 776 C CA . ASN A 1 107 ? -2.433 -3.717 -6.126 1.00 84.06 107 ASN A CA 1
ATOM 777 C C . ASN A 1 107 ? -1.587 -4.218 -7.293 1.00 84.06 107 ASN A C 1
ATOM 779 O O . ASN A 1 107 ? -0.996 -3.401 -7.987 1.00 84.06 107 ASN A O 1
ATOM 783 N N . PHE A 1 108 ? -1.551 -5.527 -7.542 1.00 81.69 108 PHE A N 1
ATOM 784 C CA . PHE A 1 108 ? -0.830 -6.092 -8.678 1.00 81.69 108 PHE A CA 1
ATOM 785 C C . PHE A 1 108 ? -1.419 -5.606 -10.007 1.00 81.69 108 PHE A C 1
ATOM 787 O O . PHE A 1 108 ? -0.692 -5.064 -10.834 1.00 81.69 108 PHE A O 1
ATOM 794 N N . VAL A 1 109 ? -2.740 -5.714 -10.182 1.00 85.88 109 VAL A N 1
ATOM 795 C CA . VAL A 1 109 ? -3.441 -5.271 -11.401 1.00 85.88 109 VAL A CA 1
ATOM 796 C C . VAL A 1 109 ? -3.377 -3.750 -11.580 1.00 85.88 109 VAL A C 1
ATOM 798 O O . VAL A 1 109 ? -3.427 -3.277 -12.708 1.00 85.88 109 VAL A O 1
ATOM 801 N N . GLY A 1 110 ? -3.235 -2.974 -10.502 1.00 81.31 110 GLY A N 1
ATOM 802 C CA . GLY A 1 110 ? -3.048 -1.522 -10.577 1.00 81.31 110 GLY A CA 1
ATOM 803 C C . GLY A 1 110 ? -1.608 -1.092 -10.882 1.00 81.31 110 GLY A C 1
ATOM 804 O O . GLY A 1 110 ? -1.386 -0.262 -11.761 1.00 81.31 110 GLY A O 1
ATOM 805 N N . ASN A 1 111 ? -0.623 -1.649 -10.172 1.00 82.88 111 ASN A N 1
ATOM 806 C CA . ASN A 1 111 ? 0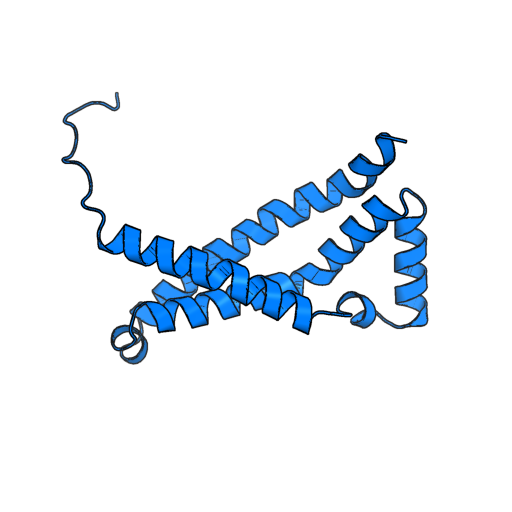.786 -1.270 -10.326 1.00 82.88 111 ASN A CA 1
ATOM 807 C C . ASN A 1 111 ? 1.393 -1.820 -11.621 1.00 82.88 111 ASN A C 1
ATOM 809 O O . ASN A 1 111 ? 2.181 -1.121 -12.255 1.00 82.88 111 ASN A O 1
ATOM 813 N N . TYR A 1 112 ? 1.030 -3.037 -12.035 1.00 79.00 112 TYR A N 1
ATOM 814 C CA . TYR A 1 112 ? 1.661 -3.686 -13.183 1.00 79.00 112 TYR A CA 1
ATOM 815 C C . TYR A 1 112 ? 1.476 -2.917 -14.501 1.00 79.00 112 TYR A C 1
ATOM 817 O O . TYR A 1 112 ? 2.488 -2.603 -15.131 1.00 79.00 112 TYR A O 1
ATOM 825 N N . PRO A 1 113 ? 0.251 -2.527 -14.911 1.00 84.44 113 PRO A N 1
ATOM 826 C CA . PRO A 1 113 ? 0.064 -1.741 -16.126 1.00 84.44 113 PRO A CA 1
ATOM 827 C C . PRO A 1 113 ? 0.740 -0.374 -16.031 1.00 84.44 113 PRO A C 1
ATOM 829 O O . PRO A 1 113 ? 1.393 0.042 -16.982 1.00 84.44 113 PRO A O 1
ATOM 832 N N . TRP A 1 114 ? 0.651 0.295 -14.874 1.00 81.88 114 TRP A N 1
ATOM 833 C CA . TRP A 1 114 ? 1.271 1.606 -14.669 1.00 81.88 114 TRP A CA 1
ATOM 834 C C . TRP A 1 114 ? 2.787 1.561 -14.883 1.00 81.88 114 TRP A C 1
ATOM 836 O O . TRP A 1 114 ? 3.321 2.326 -15.684 1.00 81.88 114 TRP A O 1
ATOM 846 N N . TYR A 1 115 ? 3.479 0.635 -14.214 1.00 77.44 115 TYR A N 1
ATOM 847 C CA . TYR A 1 115 ? 4.932 0.508 -14.332 1.00 77.44 115 TYR A CA 1
ATOM 848 C C . TYR A 1 115 ? 5.377 -0.067 -15.674 1.00 77.44 115 TYR A C 1
ATOM 850 O O . TYR A 1 115 ? 6.444 0.291 -16.164 1.00 77.44 115 TYR A O 1
ATOM 858 N N . MET A 1 116 ? 4.567 -0.922 -16.301 1.00 80.19 116 MET A N 1
ATOM 859 C CA . MET A 1 116 ? 4.835 -1.382 -17.660 1.00 80.19 116 MET A CA 1
ATOM 860 C C . MET A 1 116 ? 4.819 -0.212 -18.646 1.00 80.19 116 MET A C 1
ATOM 862 O O . MET A 1 116 ? 5.782 -0.043 -19.389 1.00 80.19 116 MET A O 1
ATOM 866 N N . THR A 1 117 ? 3.774 0.619 -18.619 1.00 82.88 117 THR A N 1
ATOM 867 C CA . THR A 1 117 ? 3.688 1.805 -19.477 1.00 82.88 117 THR A CA 1
ATOM 868 C C . THR A 1 117 ? 4.796 2.804 -19.156 1.00 82.88 117 THR A C 1
ATOM 870 O O . THR A 1 117 ? 5.442 3.299 -20.074 1.00 82.88 117 THR A O 1
ATOM 873 N N . PHE A 1 118 ? 5.069 3.062 -17.874 1.00 81.62 118 PHE A N 1
ATOM 874 C CA . PHE A 1 118 ? 6.130 3.979 -17.456 1.00 81.62 118 PHE A CA 1
ATOM 875 C C . PHE A 1 118 ? 7.503 3.544 -17.980 1.00 81.62 118 PHE A C 1
ATOM 877 O O . PHE A 1 118 ? 8.164 4.320 -18.662 1.00 81.62 118 PHE A O 1
ATOM 884 N N . ASN A 1 119 ? 7.896 2.288 -17.755 1.00 77.38 119 ASN A N 1
ATOM 885 C CA . ASN A 1 119 ? 9.206 1.803 -18.185 1.00 77.38 119 ASN A CA 1
ATOM 886 C C . ASN A 1 119 ? 9.325 1.719 -19.719 1.00 77.38 119 ASN A C 1
ATOM 888 O O . ASN A 1 119 ? 10.415 1.873 -20.264 1.00 77.38 119 ASN A O 1
ATOM 892 N N . GLN A 1 120 ? 8.221 1.461 -20.431 1.00 81.75 120 GLN A N 1
ATOM 893 C CA . GLN A 1 120 ? 8.206 1.518 -21.896 1.00 81.75 120 GLN A CA 1
ATOM 894 C C . GLN A 1 120 ? 8.434 2.942 -22.403 1.00 81.75 120 GLN A C 1
ATOM 896 O O . GLN A 1 120 ? 9.236 3.142 -23.312 1.00 81.75 120 GLN A O 1
ATOM 901 N N . LEU A 1 121 ? 7.753 3.925 -21.810 1.00 80.56 121 LEU A N 1
ATOM 902 C CA . LEU A 1 121 ? 7.926 5.331 -22.162 1.00 80.56 121 LEU A CA 1
ATOM 903 C C . LEU A 1 121 ? 9.336 5.820 -21.826 1.00 80.56 121 LEU A C 1
ATOM 905 O O . LEU A 1 121 ? 9.951 6.477 -22.655 1.00 80.56 121 LEU A O 1
ATOM 909 N N . GLU A 1 122 ? 9.871 5.446 -20.665 1.00 79.44 122 GLU A N 1
ATOM 910 C CA . GLU A 1 122 ? 11.234 5.787 -20.248 1.00 79.44 122 GLU A CA 1
ATOM 911 C C . GLU A 1 122 ? 12.292 5.212 -21.203 1.00 79.44 122 GLU A C 1
ATOM 913 O O . GLU A 1 122 ? 13.254 5.896 -21.534 1.00 79.44 122 GLU A O 1
ATOM 918 N N . GLY A 1 123 ? 12.094 3.994 -21.719 1.00 76.88 123 GLY A N 1
ATOM 919 C CA . GLY A 1 123 ? 13.009 3.388 -22.693 1.00 76.88 123 GLY A CA 1
ATOM 920 C C . GLY A 1 123 ? 12.964 4.010 -24.095 1.00 76.88 123 GLY A C 1
ATOM 921 O O . GLY A 1 123 ? 13.928 3.881 -24.847 1.00 76.88 123 GLY A O 1
ATOM 922 N N . ILE A 1 124 ? 11.858 4.663 -24.463 1.00 83.75 124 ILE A N 1
ATOM 923 C CA . ILE A 1 124 ? 11.683 5.342 -25.762 1.00 83.75 124 ILE A CA 1
ATOM 924 C C . ILE A 1 124 ? 12.040 6.834 -25.654 1.00 83.75 124 ILE A C 1
ATOM 926 O O . ILE A 1 124 ? 12.342 7.482 -26.657 1.00 83.75 124 ILE A O 1
ATOM 930 N N . TRP A 1 125 ? 12.010 7.385 -24.441 1.00 77.88 125 TRP A N 1
ATOM 931 C CA . TRP A 1 125 ? 12.280 8.788 -24.177 1.00 77.88 125 TRP A CA 1
ATOM 932 C C . TRP A 1 125 ? 13.724 9.150 -24.532 1.00 77.88 125 TRP A C 1
ATOM 934 O O . TRP A 1 125 ? 14.679 8.668 -23.923 1.00 77.88 125 TRP A O 1
ATOM 944 N N . GLN A 1 126 ? 13.887 10.047 -25.505 1.00 74.44 126 GLN A N 1
ATOM 945 C CA . GLN A 1 126 ? 15.163 10.709 -25.742 1.00 74.44 126 GLN A CA 1
ATOM 946 C C . GLN A 1 126 ? 15.241 11.934 -24.828 1.00 74.44 126 GLN A C 1
ATOM 948 O O . GLN A 1 126 ? 14.330 12.767 -24.872 1.00 74.44 126 GLN A O 1
ATOM 953 N N . PRO A 1 127 ? 16.288 12.069 -23.994 1.00 73.38 127 PRO A N 1
ATOM 954 C CA . PRO A 1 127 ? 16.449 13.269 -23.192 1.00 73.38 127 PRO A CA 1
ATOM 955 C C . PRO A 1 127 ? 16.520 14.486 -24.127 1.00 73.38 127 PRO A C 1
ATOM 957 O O . PRO A 1 127 ? 17.180 14.402 -25.170 1.00 73.38 127 PRO A O 1
ATOM 960 N N . PRO A 1 128 ? 15.852 15.607 -23.792 1.00 72.31 128 PRO A N 1
ATOM 961 C CA . PRO A 1 128 ? 16.030 16.837 -24.550 1.00 72.31 128 PRO A CA 1
ATOM 962 C C . PRO A 1 128 ? 17.523 17.180 -24.584 1.00 72.31 128 PRO A C 1
ATOM 964 O O . PRO A 1 128 ? 18.243 16.917 -23.614 1.00 72.31 128 PRO A O 1
ATOM 967 N N . ALA A 1 129 ? 17.994 17.725 -25.713 1.00 66.62 129 ALA A N 1
ATOM 968 C CA . ALA A 1 129 ? 19.362 18.226 -25.814 1.00 66.62 129 ALA A CA 1
ATOM 969 C C . ALA A 1 129 ? 19.645 19.106 -24.586 1.00 66.62 129 ALA A C 1
ATOM 971 O O . ALA A 1 129 ? 18.740 19.848 -24.197 1.00 66.62 129 ALA A O 1
ATOM 972 N N . PRO A 1 130 ? 20.834 19.016 -23.957 1.00 64.19 130 PRO A N 1
ATOM 973 C CA . PRO A 1 130 ? 21.147 19.844 -22.804 1.00 64.19 130 PRO A CA 1
ATOM 974 C C . PRO A 1 130 ? 20.926 21.294 -23.220 1.00 64.19 130 PRO A C 1
ATOM 976 O O . PRO A 1 130 ? 21.679 21.822 -24.041 1.00 64.19 130 PRO A O 1
ATOM 979 N N . GLU A 1 131 ? 19.851 21.912 -22.736 1.00 62.66 131 GLU A N 1
ATOM 980 C CA . GLU A 1 131 ? 19.626 23.325 -22.968 1.00 62.66 131 GLU A CA 1
ATOM 981 C C . GLU A 1 131 ? 20.795 24.030 -22.298 1.00 62.66 131 GLU A C 1
ATOM 983 O O . GLU A 1 131 ? 20.974 23.982 -21.079 1.00 62.66 131 GLU A O 1
ATOM 988 N N . ALA A 1 132 ? 21.659 24.591 -23.137 1.00 55.50 132 ALA A N 1
ATOM 989 C CA . ALA A 1 132 ? 22.788 25.383 -22.721 1.00 55.50 132 ALA A CA 1
ATOM 990 C C . ALA A 1 132 ? 22.295 26.484 -21.765 1.00 55.50 132 ALA A C 1
ATOM 992 O O . ALA A 1 132 ? 21.694 27.462 -22.195 1.00 55.50 132 ALA A O 1
ATOM 993 N N . GLY A 1 133 ? 22.549 26.316 -20.466 1.00 59.41 133 GLY A N 1
ATOM 994 C CA . GLY A 1 133 ? 22.541 27.410 -19.495 1.00 59.41 133 GLY A CA 1
ATOM 995 C C . GLY A 1 133 ? 21.187 27.967 -19.038 1.00 59.41 133 GLY A C 1
ATOM 996 O O . GLY A 1 133 ? 21.120 29.163 -18.777 1.00 59.41 133 GLY A O 1
ATOM 997 N N . LEU A 1 134 ? 20.131 27.157 -18.887 1.00 59.03 134 LEU A N 1
ATOM 998 C CA . LEU A 1 134 ? 18.857 27.617 -18.287 1.00 59.03 134 LEU A CA 1
ATOM 999 C C . LEU A 1 134 ? 18.588 27.123 -16.854 1.00 59.03 134 LEU A C 1
ATOM 1001 O O . LEU A 1 134 ? 17.450 27.124 -16.387 1.00 59.03 134 LEU A O 1
ATOM 1005 N N . LEU A 1 135 ? 19.645 26.791 -16.116 1.00 58.09 135 LEU A N 1
ATOM 1006 C CA . LEU A 1 135 ? 19.638 26.889 -14.656 1.00 58.09 135 LEU A CA 1
ATOM 1007 C C . LEU A 1 135 ? 20.745 27.881 -14.262 1.00 58.09 135 LEU A C 1
ATOM 1009 O O . LEU A 1 135 ? 21.869 27.695 -14.737 1.00 58.09 135 LEU A O 1
ATOM 1013 N N . PRO A 1 136 ? 20.443 28.944 -13.491 1.00 55.25 136 PRO A N 1
ATOM 1014 C CA . PRO A 1 136 ? 21.473 29.818 -12.933 1.00 55.25 136 PRO A CA 1
ATOM 1015 C C . PRO A 1 136 ? 22.383 29.074 -11.948 1.00 55.25 136 PRO A C 1
ATOM 1017 O O . PRO A 1 136 ? 21.915 28.092 -11.322 1.00 55.25 136 PRO A O 1
#

pLDDT: mean 78.65, std 7.13, range [55.25, 87.88]

Secondary structure (DSSP, 8-state):
-THHHHTTHHHHHHHHHHHHHHHHHHHHHHHHHHHTSHHHHHS-HHHHHHHHHHHHHHHHHHHHHHHHHHHHHHHHGGGHHHHHHHHHHHH-GGGGGTTHHHHHHHHHHHHHHHHHHHHHHHHHPPPPP--TT---

InterPro domains:
  IPR018108 Mitochondrial carrier protein, transmembrane region [PF00153] (48-123)
  IPR018108 Mitochondrial carrier protein, transmembrane region [PS50920] (40-124)
  IPR023395 Mitochondrial carrier protein domain superfamily [G3DSA:1.50.40.10] (1-133)
  IPR023395 Mitochondrial carrier protein domain superfamily [SSF103506] (1-127)

Organism: NCBI:txid33657